Protein AF-F7FHQ3-F1 (afdb_monomer)

Radius of gyration: 20.14 Å; Cα contacts (8 Å, |Δi|>4): 46; chains: 1; bounding box: 59×24×50 Å

Structure (mmCIF, N/CA/C/O backbone):
data_AF-F7FHQ3-F1
#
_entry.id   AF-F7FHQ3-F1
#
loop_
_atom_site.group_PDB
_atom_site.id
_atom_site.type_symbol
_atom_site.label_atom_id
_atom_site.label_alt_id
_atom_site.label_comp_id
_atom_site.label_asym_id
_atom_site.label_entity_id
_atom_site.label_seq_id
_atom_site.pdbx_PDB_ins_code
_atom_site.Cartn_x
_atom_site.Cartn_y
_atom_site.Cartn_z
_atom_site.occupancy
_atom_site.B_iso_or_equiv
_atom_site.auth_seq_id
_atom_site.auth_comp_id
_atom_site.auth_asym_id
_atom_site.auth_atom_id
_atom_site.pdbx_PDB_model_num
ATOM 1 N N . MET A 1 1 ? 4.821 6.632 -24.997 1.00 40.12 1 MET A N 1
ATOM 2 C CA . MET A 1 1 ? 6.107 6.208 -24.410 1.00 40.12 1 MET A CA 1
ATOM 3 C C . MET A 1 1 ? 5.995 4.707 -24.250 1.00 40.12 1 MET A C 1
ATOM 5 O O . MET A 1 1 ? 5.270 4.263 -23.374 1.00 40.12 1 MET A O 1
ATOM 9 N N . GLU A 1 2 ? 6.528 3.954 -25.208 1.00 43.12 2 GLU A N 1
ATOM 10 C CA . GLU A 1 2 ? 6.373 2.496 -25.257 1.00 43.12 2 GLU A CA 1
ATOM 11 C C . GLU A 1 2 ? 7.410 1.845 -24.333 1.00 43.12 2 GLU A C 1
ATOM 13 O O . GLU A 1 2 ? 8.604 2.129 -24.446 1.00 43.12 2 GLU A O 1
ATOM 18 N N . LEU A 1 3 ? 6.952 1.018 -23.388 1.00 50.03 3 LEU A N 1
ATOM 19 C CA . LEU A 1 3 ? 7.828 0.122 -22.637 1.00 50.03 3 LEU A CA 1
ATOM 20 C C . LEU A 1 3 ? 8.396 -0.923 -23.600 1.00 50.03 3 LEU A C 1
ATOM 22 O O . LEU A 1 3 ? 7.644 -1.564 -24.333 1.00 50.03 3 LEU A O 1
ATOM 26 N N . ASN A 1 4 ? 9.708 -1.143 -23.552 1.00 53.12 4 ASN A N 1
ATOM 27 C CA . ASN A 1 4 ? 10.324 -2.261 -24.256 1.00 53.12 4 ASN A CA 1
ATOM 28 C C . ASN A 1 4 ? 9.908 -3.594 -23.590 1.00 53.12 4 ASN A C 1
ATOM 30 O O . ASN A 1 4 ? 10.157 -3.757 -22.393 1.00 53.12 4 ASN A O 1
ATOM 34 N N . PRO A 1 5 ? 9.374 -4.581 -24.340 1.00 50.78 5 PRO A N 1
ATOM 35 C CA . PRO A 1 5 ? 8.949 -5.895 -23.823 1.00 50.78 5 PRO A CA 1
ATOM 36 C C . PRO A 1 5 ? 10.038 -6.704 -23.094 1.00 50.78 5 PRO A C 1
ATOM 38 O O . PRO A 1 5 ? 9.754 -7.704 -22.440 1.00 50.78 5 PRO A O 1
ATOM 41 N N . THR A 1 6 ? 11.303 -6.304 -23.221 1.00 53.00 6 THR A N 1
ATOM 42 C CA . THR A 1 6 ? 12.462 -6.982 -22.633 1.00 53.00 6 THR A CA 1
ATOM 43 C C . THR A 1 6 ? 12.701 -6.644 -21.161 1.00 53.00 6 THR A C 1
ATOM 45 O O . THR A 1 6 ? 13.440 -7.373 -20.503 1.00 53.00 6 THR A O 1
ATOM 48 N N . GLU A 1 7 ? 12.110 -5.570 -20.623 1.00 55.25 7 GLU A N 1
ATOM 49 C CA . GLU A 1 7 ? 12.326 -5.178 -19.216 1.00 55.25 7 GLU A CA 1
ATOM 50 C C . GLU A 1 7 ? 11.631 -6.149 -18.234 1.00 55.25 7 GLU A C 1
ATOM 52 O O . GLU A 1 7 ? 12.154 -6.431 -17.155 1.00 55.25 7 GLU A O 1
ATOM 57 N N . ASP A 1 8 ? 10.536 -6.787 -18.657 1.00 53.41 8 ASP A N 1
ATOM 58 C CA . ASP A 1 8 ? 9.766 -7.757 -17.855 1.00 53.41 8 ASP A CA 1
ATOM 59 C C . ASP A 1 8 ? 10.453 -9.116 -17.708 1.00 53.41 8 ASP A C 1
ATOM 61 O O . ASP A 1 8 ? 10.310 -9.816 -16.694 1.00 53.41 8 ASP A O 1
ATOM 65 N N . LEU A 1 9 ? 11.240 -9.476 -18.722 1.00 57.34 9 LEU A N 1
ATOM 66 C CA . LEU A 1 9 ? 11.995 -10.723 -18.786 1.00 57.34 9 LEU A CA 1
ATOM 67 C C . LEU A 1 9 ? 13.219 -10.723 -17.855 1.00 57.34 9 LEU A C 1
ATOM 69 O O . LEU A 1 9 ? 13.756 -11.795 -17.586 1.00 57.34 9 LEU A O 1
ATOM 73 N N . HIS A 1 10 ? 13.633 -9.567 -17.320 1.00 69.88 10 HIS A N 1
ATOM 74 C CA . HIS A 1 10 ? 14.904 -9.414 -16.596 1.00 69.88 10 HIS A CA 1
ATOM 75 C C . HIS A 1 10 ? 14.802 -9.038 -15.110 1.00 69.88 10 HIS A C 1
ATOM 77 O O . HIS A 1 10 ? 15.827 -9.014 -14.428 1.00 69.88 10 HIS A O 1
ATOM 83 N N . LEU A 1 11 ? 13.604 -8.777 -14.579 1.00 83.12 11 LEU A N 1
ATOM 84 C CA . LEU A 1 11 ? 13.441 -8.482 -13.152 1.00 83.12 11 LEU A CA 1
ATOM 85 C C . LEU A 1 11 ? 13.805 -9.712 -12.295 1.00 83.12 11 LEU A C 1
ATOM 87 O O . LEU A 1 11 ? 13.252 -10.806 -12.459 1.00 83.12 11 LEU A O 1
ATOM 91 N N . ARG A 1 12 ? 14.728 -9.521 -11.353 1.00 87.00 12 ARG A N 1
ATOM 92 C CA . ARG A 1 12 ? 15.168 -10.508 -10.361 1.00 87.00 12 ARG A CA 1
ATOM 93 C C . ARG A 1 12 ? 14.038 -10.809 -9.378 1.00 87.00 12 ARG A C 1
ATOM 95 O O . ARG A 1 12 ? 13.152 -9.989 -9.152 1.00 87.00 12 ARG A O 1
ATOM 102 N N . HIS A 1 13 ? 14.123 -11.960 -8.712 1.00 88.56 13 HIS A N 1
ATOM 103 C CA . HIS A 1 13 ? 13.151 -12.378 -7.691 1.00 88.56 13 HIS A CA 1
ATOM 104 C C . HIS A 1 13 ? 12.963 -11.315 -6.594 1.00 88.56 13 HIS A C 1
ATOM 106 O O . HIS A 1 13 ? 11.847 -10.960 -6.245 1.00 88.56 13 HIS A O 1
ATOM 112 N N . VAL A 1 14 ? 14.056 -10.703 -6.125 1.00 90.94 14 VAL A N 1
ATOM 113 C CA . VAL A 1 14 ? 13.995 -9.620 -5.125 1.00 90.94 14 VAL A CA 1
ATOM 114 C C . VAL A 1 14 ? 13.221 -8.403 -5.646 1.00 90.94 14 VAL A C 1
ATOM 116 O O . VAL A 1 14 ? 12.510 -7.744 -4.895 1.00 90.94 14 VAL A O 1
ATOM 119 N N . GLU A 1 15 ? 13.313 -8.102 -6.936 1.00 89.44 15 GLU A N 1
ATOM 120 C CA . GLU A 1 15 ? 12.636 -6.949 -7.530 1.00 89.44 15 GLU A CA 1
ATOM 121 C C . GLU A 1 15 ? 11.138 -7.217 -7.660 1.00 89.44 15 GLU A C 1
ATOM 123 O O . GLU A 1 15 ? 10.326 -6.397 -7.232 1.00 89.44 15 GLU A O 1
ATOM 128 N N . LYS A 1 16 ? 10.786 -8.406 -8.162 1.00 88.50 16 LYS A N 1
ATOM 129 C CA . LYS A 1 16 ? 9.400 -8.851 -8.345 1.00 88.50 16 LYS A CA 1
ATOM 130 C C . LYS A 1 16 ? 8.658 -9.041 -7.025 1.00 88.50 16 LYS A C 1
ATOM 132 O O . LYS A 1 16 ? 7.509 -8.623 -6.925 1.00 88.50 16 LYS A O 1
ATOM 137 N N . ASP A 1 17 ? 9.310 -9.637 -6.030 1.00 89.56 17 ASP A N 1
ATOM 138 C CA . ASP A 1 17 ? 8.647 -10.134 -4.818 1.00 89.56 17 ASP A CA 1
ATOM 139 C C . ASP A 1 17 ? 8.917 -9.282 -3.570 1.00 89.56 17 ASP A C 1
ATOM 141 O O . ASP A 1 17 ? 8.233 -9.436 -2.556 1.00 89.56 17 ASP A O 1
ATOM 145 N N . VAL A 1 18 ? 9.874 -8.346 -3.628 1.00 93.44 18 VAL A N 1
ATOM 146 C CA . VAL A 1 18 ? 10.208 -7.471 -2.491 1.00 93.44 18 VAL A CA 1
ATOM 147 C C . VAL A 1 18 ? 10.138 -5.991 -2.855 1.00 93.44 18 VAL A C 1
ATOM 149 O O . VAL A 1 18 ? 9.402 -5.257 -2.197 1.00 93.44 18 VAL A O 1
ATOM 152 N N . LEU A 1 19 ? 10.869 -5.531 -3.876 1.00 93.94 19 LEU A N 1
ATOM 153 C CA . LEU A 1 19 ? 11.002 -4.092 -4.154 1.00 93.94 19 LEU A CA 1
ATOM 154 C C . LEU A 1 19 ? 9.737 -3.489 -4.775 1.00 93.94 19 LEU A C 1
ATOM 156 O O . LEU A 1 19 ? 9.216 -2.513 -4.239 1.00 93.94 19 LEU A O 1
ATOM 160 N N . ILE A 1 20 ? 9.182 -4.100 -5.827 1.00 94.00 20 ILE A N 1
ATOM 161 C CA . ILE A 1 20 ? 7.917 -3.639 -6.421 1.00 94.00 20 ILE A CA 1
ATOM 162 C C . ILE A 1 20 ? 6.765 -3.750 -5.402 1.00 94.00 20 ILE A C 1
ATOM 164 O O . ILE A 1 20 ? 6.064 -2.757 -5.197 1.00 94.00 20 ILE A O 1
ATOM 168 N N . PRO A 1 21 ? 6.594 -4.866 -4.657 1.00 95.00 21 PRO A N 1
ATOM 169 C CA . PRO A 1 21 ? 5.585 -4.947 -3.599 1.00 95.00 21 PRO A CA 1
ATOM 170 C C . PRO A 1 21 ? 5.778 -3.936 -2.465 1.00 95.00 21 PRO A C 1
ATOM 172 O O . PRO A 1 21 ? 4.801 -3.547 -1.821 1.00 95.00 21 PRO A O 1
ATOM 175 N N . LYS A 1 22 ? 7.013 -3.491 -2.197 1.00 95.25 22 LYS A N 1
ATOM 176 C CA . LYS A 1 22 ? 7.277 -2.412 -1.237 1.00 95.25 22 LYS A CA 1
ATOM 177 C C . LYS A 1 22 ? 6.728 -1.077 -1.748 1.00 95.25 22 LYS A C 1
ATOM 179 O O . LYS A 1 22 ? 5.995 -0.433 -1.001 1.00 95.25 22 LYS A O 1
ATOM 184 N N . ILE A 1 23 ? 6.996 -0.720 -3.006 1.00 95.50 23 ILE A N 1
ATOM 185 C CA . ILE A 1 23 ? 6.442 0.491 -3.642 1.00 95.50 23 ILE A CA 1
ATOM 186 C C . ILE A 1 23 ? 4.910 0.427 -3.654 1.00 95.50 23 ILE A C 1
ATOM 188 O O . ILE A 1 23 ? 4.243 1.358 -3.203 1.00 95.50 23 ILE A O 1
ATOM 192 N N . MET A 1 24 ? 4.337 -0.714 -4.058 1.00 95.94 24 MET A N 1
ATOM 193 C CA . MET A 1 24 ? 2.886 -0.932 -4.020 1.00 95.94 24 MET A CA 1
ATOM 194 C C . MET A 1 24 ? 2.307 -0.712 -2.623 1.00 95.94 24 MET A C 1
ATOM 196 O O . MET A 1 24 ? 1.248 -0.107 -2.485 1.00 95.94 24 MET A O 1
ATOM 200 N N . ARG A 1 25 ? 2.982 -1.197 -1.573 1.00 95.06 25 ARG A N 1
ATOM 201 C CA . ARG A 1 25 ? 2.527 -1.033 -0.188 1.00 95.06 25 ARG A CA 1
ATOM 202 C C . ARG A 1 25 ? 2.489 0.429 0.233 1.00 95.06 25 ARG A C 1
ATOM 204 O O . ARG A 1 25 ? 1.545 0.825 0.914 1.00 95.06 25 ARG A O 1
ATOM 211 N N . GLU A 1 26 ? 3.516 1.193 -0.113 1.00 95.62 26 GLU A N 1
ATOM 212 C CA . GLU A 1 26 ? 3.622 2.612 0.230 1.00 95.62 26 GLU A CA 1
ATOM 213 C C . GLU A 1 26 ? 2.537 3.412 -0.505 1.00 95.62 26 GLU A C 1
ATOM 215 O O . GLU A 1 26 ? 1.693 4.025 0.150 1.00 95.62 26 GLU A O 1
ATOM 220 N N . LYS A 1 27 ? 2.419 3.251 -1.827 1.00 96.25 27 LYS A N 1
ATOM 221 C CA . LYS A 1 27 ? 1.354 3.885 -2.622 1.00 96.25 27 LYS A CA 1
ATOM 222 C C . LYS A 1 27 ? -0.056 3.476 -2.207 1.00 96.25 27 LYS A C 1
ATOM 224 O O . LYS A 1 27 ? -0.954 4.312 -2.145 1.00 96.25 27 LYS A O 1
ATOM 229 N N . ALA A 1 28 ? -0.288 2.197 -1.915 1.00 96.44 28 ALA A N 1
ATOM 230 C CA . ALA A 1 28 ? -1.604 1.738 -1.475 1.00 96.44 28 ALA A CA 1
ATOM 231 C C . ALA A 1 28 ? -1.979 2.341 -0.114 1.00 96.44 28 ALA A C 1
ATOM 233 O O . ALA A 1 28 ? -3.146 2.643 0.115 1.00 96.44 28 ALA A O 1
ATOM 234 N N . ARG A 1 29 ? -1.009 2.565 0.784 1.00 95.50 29 ARG A N 1
ATOM 235 C CA . ARG A 1 29 ? -1.256 3.269 2.053 1.00 95.50 29 ARG A CA 1
ATOM 236 C C . ARG A 1 29 ? -1.608 4.736 1.846 1.00 95.50 29 ARG A C 1
ATOM 238 O O . ARG A 1 29 ? -2.467 5.230 2.567 1.00 95.50 29 ARG A O 1
ATOM 245 N N . GLU A 1 30 ? -0.982 5.405 0.883 1.00 96.44 30 GLU A N 1
ATOM 246 C CA . GLU A 1 30 ? -1.340 6.780 0.515 1.00 96.44 30 GLU A CA 1
ATOM 247 C C . GLU A 1 30 ?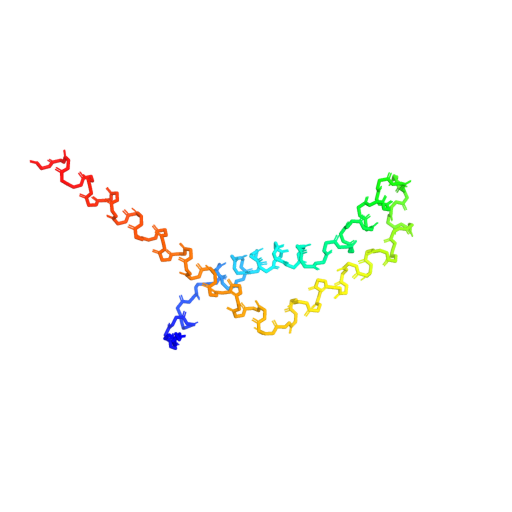 -2.751 6.856 -0.078 1.00 96.44 30 GLU A C 1
ATOM 249 O O . GLU A 1 30 ? -3.537 7.709 0.317 1.00 96.44 30 GLU A O 1
ATOM 254 N N . ARG A 1 31 ? -3.110 5.927 -0.974 1.00 96.44 31 ARG A N 1
ATOM 255 C CA . ARG A 1 31 ? -4.451 5.872 -1.589 1.00 96.44 31 ARG A CA 1
ATOM 256 C C . ARG A 1 31 ? -5.554 5.477 -0.609 1.00 96.44 31 ARG A C 1
ATOM 258 O O . ARG A 1 31 ? -6.679 5.938 -0.749 1.00 96.44 31 ARG A O 1
ATOM 265 N N . CYS A 1 32 ? -5.232 4.654 0.385 1.00 97.56 32 CYS A N 1
ATOM 266 C CA . CYS A 1 32 ? -6.133 4.267 1.470 1.00 97.56 32 CYS A CA 1
ATOM 267 C C . CYS A 1 32 ? -5.971 5.166 2.711 1.00 97.56 32 CYS A C 1
ATOM 269 O O . CYS A 1 32 ? -6.143 4.689 3.837 1.00 97.56 32 CYS A O 1
ATOM 271 N N . SER A 1 33 ? -5.586 6.440 2.540 1.00 97.56 33 SER A N 1
ATOM 272 C CA . SER A 1 33 ? -5.276 7.353 3.651 1.00 97.56 33 SER A CA 1
ATOM 273 C C . SER A 1 33 ? -6.411 7.461 4.662 1.00 97.56 33 SER A C 1
ATOM 275 O O . SER A 1 33 ? -6.154 7.494 5.863 1.00 97.56 33 SER A O 1
ATOM 277 N N . ASP A 1 34 ? -7.655 7.457 4.191 1.00 97.69 34 ASP A N 1
ATOM 278 C CA . ASP A 1 34 ? -8.838 7.606 5.038 1.00 97.69 34 ASP A CA 1
ATOM 279 C C . ASP A 1 34 ? -9.000 6.384 5.948 1.00 97.69 34 ASP A C 1
ATOM 281 O O . ASP A 1 34 ? -9.096 6.511 7.168 1.00 97.69 34 ASP A O 1
ATOM 285 N N . GLN A 1 35 ? -8.901 5.176 5.383 1.00 97.88 35 GLN A N 1
ATOM 286 C CA . GLN A 1 35 ? -8.961 3.931 6.152 1.00 97.88 35 GLN A CA 1
ATOM 287 C C . GLN A 1 35 ? -7.758 3.795 7.093 1.00 97.88 35 GLN A C 1
ATOM 289 O O . GLN A 1 35 ? -7.890 3.257 8.195 1.00 97.88 35 GLN A O 1
ATOM 294 N N . VA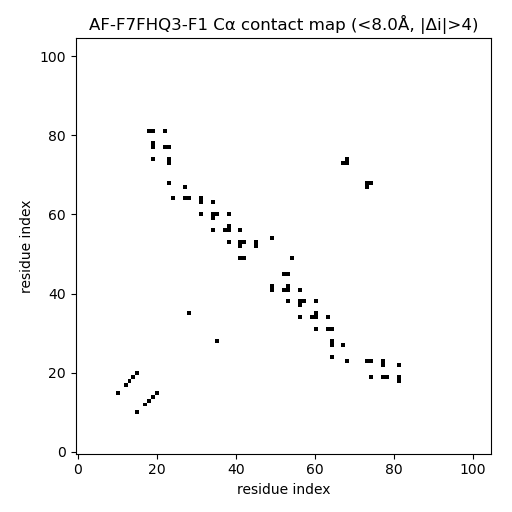L A 1 36 ? -6.582 4.291 6.690 1.00 97.38 36 VAL A N 1
ATOM 295 C CA . VAL A 1 36 ? -5.395 4.353 7.556 1.00 97.38 36 VAL A CA 1
ATOM 296 C C . VAL A 1 36 ? -5.642 5.290 8.737 1.00 97.38 36 VAL A C 1
ATOM 298 O O . VAL A 1 36 ? -5.300 4.933 9.867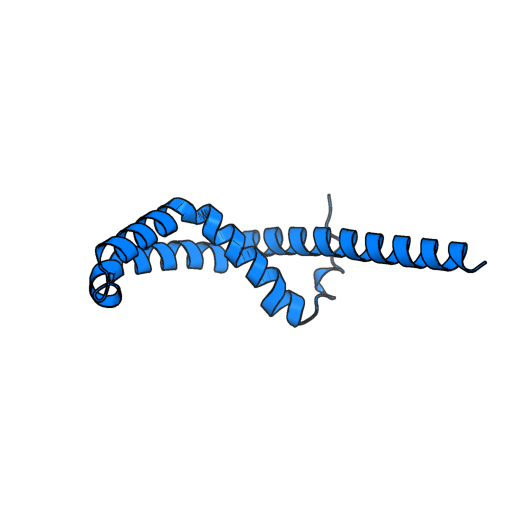 1.00 97.38 36 VAL A O 1
ATOM 301 N N . GLN A 1 37 ? -6.238 6.461 8.510 1.00 97.75 37 GLN A N 1
ATOM 302 C CA . GLN A 1 37 ? -6.557 7.421 9.565 1.00 97.75 37 GLN A CA 1
ATOM 303 C C . GLN A 1 37 ? -7.613 6.876 10.526 1.00 97.75 37 GLN A C 1
ATOM 305 O O . GLN A 1 37 ? -7.390 6.919 11.737 1.00 97.75 37 GLN A O 1
ATOM 310 N N . ASP A 1 38 ? -8.698 6.296 10.015 1.00 97.31 38 ASP A N 1
ATOM 311 C CA . ASP A 1 38 ? -9.761 5.696 10.825 1.00 97.31 38 ASP A CA 1
ATOM 312 C C . ASP A 1 38 ? -9.238 4.545 11.685 1.00 97.31 38 ASP A C 1
ATOM 314 O O . ASP A 1 38 ? -9.480 4.491 12.896 1.00 97.31 38 ASP A O 1
ATOM 318 N N . PHE A 1 39 ? -8.446 3.652 11.086 1.00 96.56 39 PHE A N 1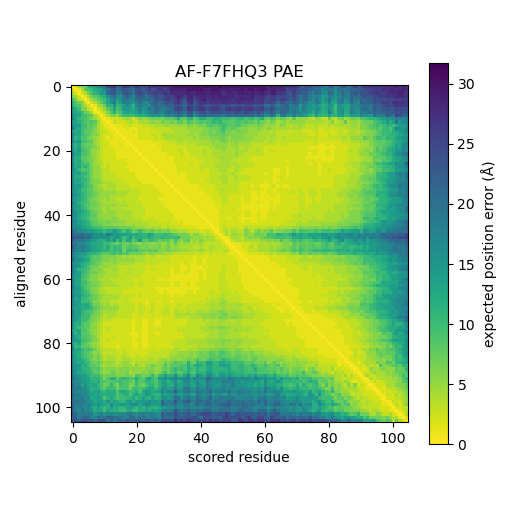
ATOM 319 C CA . PHE A 1 39 ? -7.804 2.571 11.820 1.00 96.56 39 PHE A CA 1
ATOM 320 C C . PHE A 1 39 ? -6.845 3.116 12.879 1.00 96.56 39 PHE A C 1
ATOM 322 O O . PHE A 1 39 ? -6.928 2.717 14.040 1.00 96.56 39 PHE A O 1
ATOM 329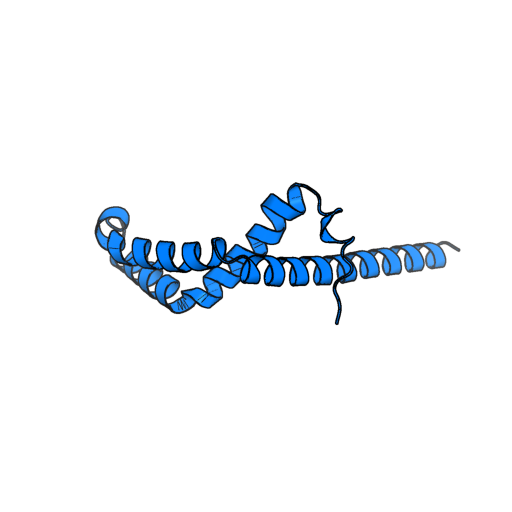 N N . THR A 1 40 ? -5.986 4.075 12.524 1.00 95.62 40 THR A N 1
ATOM 330 C CA . THR A 1 40 ? -5.031 4.695 13.457 1.00 95.62 40 THR A CA 1
ATOM 331 C C . THR A 1 40 ? -5.742 5.379 14.621 1.00 95.62 40 THR A C 1
ATOM 333 O O . THR A 1 40 ? -5.304 5.255 15.766 1.00 95.62 40 THR A O 1
ATOM 336 N N . LYS A 1 41 ? -6.847 6.078 14.352 1.00 96.75 41 LYS A N 1
ATOM 337 C CA . LYS A 1 41 ? -7.682 6.706 15.375 1.00 96.75 41 LYS A CA 1
ATOM 338 C C . LYS A 1 41 ? -8.254 5.653 16.321 1.00 96.75 41 LYS A C 1
ATOM 340 O O . LYS A 1 41 ? -8.043 5.748 17.525 1.00 96.75 41 LYS A O 1
ATOM 345 N N . CYS A 1 42 ? -8.849 4.588 15.783 1.00 96.56 42 CYS A N 1
ATOM 346 C CA . CYS A 1 42 ? -9.356 3.495 16.608 1.00 96.56 42 CYS A CA 1
ATOM 347 C C . CYS A 1 42 ? -8.258 2.846 17.468 1.00 96.56 42 CYS A C 1
ATOM 349 O O . CYS A 1 42 ? -8.492 2.548 18.641 1.00 96.56 42 CYS A O 1
ATOM 351 N N . CYS A 1 43 ? -7.054 2.652 16.916 1.00 94.12 43 CYS A N 1
ATOM 352 C CA . CYS A 1 43 ? -5.915 2.092 17.649 1.00 94.12 43 CYS A CA 1
ATOM 353 C C . CYS A 1 43 ? -5.537 2.960 18.854 1.00 94.12 43 CYS A C 1
ATOM 355 O O . CYS A 1 43 ? -5.334 2.436 19.949 1.00 94.12 43 CYS A O 1
ATOM 357 N N . LYS A 1 44 ? -5.477 4.283 18.655 1.00 94.12 44 LYS A N 1
ATOM 358 C CA . LYS A 1 44 ? -5.175 5.252 19.717 1.00 94.12 44 LYS A CA 1
ATOM 359 C C . LYS A 1 44 ? -6.245 5.245 20.811 1.00 94.12 44 LYS A C 1
ATOM 361 O O . LYS A 1 44 ? -5.894 5.240 21.986 1.00 94.12 44 LYS A O 1
ATOM 366 N N . ASP A 1 45 ? -7.519 5.160 20.434 1.00 94.38 45 ASP A N 1
ATOM 367 C CA . ASP A 1 45 ? -8.646 5.216 21.376 1.00 94.38 45 ASP A CA 1
ATOM 368 C C . ASP A 1 45 ? -8.865 3.890 22.134 1.00 94.38 45 ASP A C 1
ATOM 370 O O . ASP A 1 45 ? -9.360 3.869 23.262 1.00 94.38 45 ASP A O 1
ATOM 374 N N . SER A 1 46 ? -8.511 2.755 21.524 1.00 91.06 46 SER A N 1
ATOM 375 C CA . SER A 1 46 ? -8.823 1.422 22.062 1.00 91.06 46 SER A CA 1
ATOM 376 C C . SER A 1 46 ? -7.775 0.864 23.024 1.00 91.06 46 SER A C 1
ATOM 378 O O . SER A 1 46 ? -8.092 -0.056 23.789 1.00 91.06 46 SER A O 1
ATOM 380 N N . GLY A 1 47 ? -6.541 1.377 22.984 1.00 88.50 47 GLY A N 1
ATOM 381 C CA . GLY A 1 47 ? -5.431 0.901 23.812 1.00 88.50 47 GLY A CA 1
ATOM 382 C C . GLY A 1 47 ? -5.245 -0.618 23.714 1.00 88.50 47 GLY A C 1
ATOM 383 O O . GLY A 1 47 ? -5.167 -1.183 22.624 1.00 88.50 47 GLY A O 1
ATOM 384 N N . PHE A 1 48 ? -5.235 -1.308 24.859 1.00 87.88 48 PHE A N 1
ATOM 385 C CA . PHE A 1 48 ? -5.036 -2.763 24.925 1.00 87.88 48 PHE A CA 1
ATOM 386 C C . PHE A 1 48 ? -6.142 -3.584 24.228 1.00 87.88 48 PHE A C 1
ATOM 388 O O . PHE A 1 48 ? -5.904 -4.709 23.797 1.00 87.88 48 PHE A O 1
ATOM 395 N N . LEU A 1 49 ? -7.352 -3.032 24.068 1.00 89.75 49 LEU A N 1
ATOM 396 C CA . LEU A 1 49 ? -8.495 -3.739 23.469 1.00 89.75 49 LEU A CA 1
ATOM 397 C C . LEU A 1 49 ? -8.612 -3.545 21.946 1.00 89.75 49 LEU A C 1
ATOM 399 O O . LEU A 1 49 ? -9.630 -3.914 21.355 1.00 89.75 49 LEU A O 1
ATOM 403 N N . MET A 1 50 ? -7.582 -2.995 21.296 1.00 89.88 50 MET A N 1
ATOM 404 C CA . MET A 1 50 ? -7.554 -2.684 19.861 1.00 89.88 50 MET A CA 1
ATOM 405 C C . MET A 1 50 ? -8.007 -3.846 18.963 1.00 89.88 50 MET A C 1
ATOM 407 O O . MET A 1 50 ? -8.862 -3.655 18.106 1.00 89.88 50 MET A O 1
ATOM 411 N N . VAL A 1 51 ? -7.489 -5.063 19.160 1.00 87.62 51 VAL A N 1
ATOM 412 C CA . VAL A 1 51 ? -7.790 -6.214 18.276 1.00 87.62 51 VAL A CA 1
ATOM 413 C C . VAL A 1 51 ? -9.265 -6.643 18.349 1.00 87.62 51 VAL A C 1
ATOM 415 O O . VAL A 1 51 ? -9.805 -7.229 17.407 1.00 87.62 51 VAL A O 1
ATOM 418 N N . ALA A 1 52 ? -9.944 -6.350 19.458 1.00 91.19 52 ALA A N 1
ATOM 419 C CA . ALA A 1 52 ? -11.373 -6.600 19.604 1.00 91.19 52 ALA A CA 1
ATOM 420 C C . ALA A 1 52 ? -12.213 -5.435 19.061 1.00 91.19 52 ALA A C 1
ATOM 422 O O . ALA A 1 52 ? -13.186 -5.674 18.348 1.00 91.19 52 ALA A O 1
ATOM 423 N N . LYS A 1 53 ? -11.827 -4.190 19.372 1.00 92.75 53 LYS A N 1
ATOM 424 C CA . LYS A 1 53 ? -12.6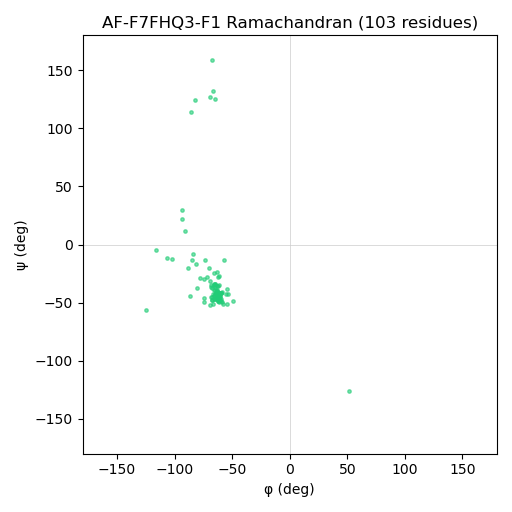10 -2.986 19.054 1.00 92.75 53 LYS A CA 1
ATOM 425 C C . LYS A 1 53 ? -12.445 -2.502 17.612 1.00 92.75 53 LYS A C 1
ATOM 427 O O . LYS A 1 53 ? -13.433 -2.126 16.999 1.00 92.75 53 LYS A O 1
ATOM 432 N N . CYS A 1 54 ? -11.244 -2.591 17.043 1.00 96.75 54 CYS A N 1
ATOM 433 C CA . CYS A 1 54 ? -10.912 -2.032 15.725 1.00 96.75 54 CYS A CA 1
ATOM 434 C C . CYS A 1 54 ? -11.061 -3.027 14.568 1.00 96.75 54 CYS A C 1
ATOM 436 O O . CYS A 1 54 ? -10.421 -2.886 13.524 1.00 96.75 54 CYS A O 1
ATOM 438 N N . ARG A 1 55 ? -11.860 -4.088 14.742 1.00 96.25 55 ARG A N 1
ATOM 439 C CA . ARG A 1 55 ? -12.035 -5.131 13.714 1.00 96.25 55 ARG A CA 1
ATOM 440 C C . ARG A 1 55 ? -12.644 -4.578 12.432 1.00 96.25 55 ARG A C 1
ATOM 442 O O . ARG A 1 55 ? -12.276 -5.026 11.347 1.00 96.25 55 ARG A O 1
ATOM 449 N N . ARG A 1 56 ? -13.559 -3.618 12.564 1.00 96.62 56 ARG A N 1
ATOM 450 C CA . ARG A 1 56 ? -14.258 -2.994 11.441 1.00 96.62 56 ARG A CA 1
ATOM 451 C C . ARG A 1 56 ? -13.300 -2.139 10.616 1.00 96.62 56 ARG A C 1
ATOM 453 O O . ARG A 1 56 ? -13.174 -2.358 9.419 1.00 96.62 56 ARG A O 1
ATOM 460 N N . GLU A 1 57 ? -12.569 -1.243 11.270 1.00 97.31 57 GLU A N 1
ATOM 461 C CA . GLU A 1 57 ? -11.586 -0.350 10.654 1.00 97.31 57 GLU A CA 1
ATOM 462 C C . GLU A 1 57 ? -10.440 -1.157 10.027 1.00 97.31 57 GLU A C 1
ATOM 464 O O . GLU A 1 57 ? -10.029 -0.883 8.904 1.00 97.31 57 GLU A O 1
ATOM 469 N N . ASN A 1 58 ? -9.982 -2.220 10.700 1.00 96.75 58 ASN A N 1
ATOM 470 C CA . ASN A 1 58 ? -8.982 -3.135 10.150 1.00 96.75 58 ASN A CA 1
ATOM 471 C C . ASN A 1 58 ? -9.482 -3.864 8.894 1.00 96.75 58 ASN A C 1
ATOM 473 O O . ASN A 1 58 ? -8.720 -4.050 7.949 1.00 96.75 58 ASN A O 1
ATOM 477 N N . SER A 1 59 ? -10.748 -4.292 8.879 1.00 97.38 59 SER A N 1
ATOM 478 C CA . SER A 1 59 ? -11.334 -4.968 7.715 1.00 97.38 59 SER A CA 1
ATOM 479 C C . SER A 1 59 ? -11.463 -4.004 6.538 1.00 97.38 59 SER A C 1
ATOM 481 O O . SER A 1 59 ? -11.005 -4.337 5.451 1.00 97.38 59 SER A O 1
ATOM 483 N N . ALA A 1 60 ? -11.950 -2.782 6.775 1.00 97.56 60 ALA A N 1
ATOM 484 C CA . ALA A 1 60 ? -12.034 -1.740 5.751 1.00 97.56 60 ALA A CA 1
ATOM 485 C C . ALA A 1 60 ? -10.653 -1.376 5.176 1.00 97.56 60 ALA A C 1
ATOM 487 O O . ALA A 1 60 ? -10.477 -1.309 3.958 1.00 97.56 60 ALA A O 1
ATOM 488 N N . LEU A 1 61 ? -9.641 -1.211 6.037 1.00 97.38 61 LEU A N 1
ATOM 489 C CA . LEU A 1 61 ? -8.267 -0.967 5.599 1.00 97.38 61 LEU A CA 1
ATOM 490 C C . LEU A 1 61 ? -7.715 -2.149 4.794 1.00 97.38 61 LEU A C 1
ATOM 492 O O . LEU A 1 61 ? -7.118 -1.959 3.734 1.00 97.38 61 LEU A O 1
ATOM 496 N N . LYS A 1 62 ? -7.933 -3.381 5.264 1.00 96.94 62 LYS A N 1
ATOM 497 C CA . LYS A 1 62 ? -7.494 -4.593 4.565 1.00 96.94 62 LYS A CA 1
ATOM 498 C C . LYS A 1 62 ? -8.157 -4.725 3.197 1.00 96.94 62 LYS A C 1
ATOM 500 O O . LYS A 1 62 ? -7.474 -5.092 2.242 1.00 96.94 62 LYS A O 1
ATOM 505 N N . GLU A 1 63 ? -9.450 -4.443 3.093 1.00 97.62 63 GLU A N 1
ATOM 506 C CA . GLU A 1 63 ? -10.200 -4.475 1.837 1.00 97.62 63 GLU A CA 1
ATOM 507 C C . GLU A 1 63 ? -9.652 -3.454 0.839 1.00 97.62 63 GLU A C 1
ATOM 509 O O . GLU A 1 63 ? -9.323 -3.841 -0.283 1.00 97.62 63 GLU A O 1
ATOM 514 N N . CYS A 1 64 ? -9.441 -2.205 1.269 1.00 97.50 64 CYS A N 1
ATOM 515 C CA . CYS A 1 64 ? -8.857 -1.158 0.428 1.00 97.50 64 CYS A CA 1
ATOM 516 C C . CYS A 1 64 ? -7.470 -1.558 -0.103 1.00 97.50 64 CYS A C 1
ATOM 518 O O . CYS A 1 64 ? -7.231 -1.569 -1.311 1.00 97.50 64 CYS A O 1
ATOM 520 N N . LEU A 1 65 ? -6.570 -1.995 0.786 1.00 95.88 65 LEU A N 1
ATOM 521 C CA . LEU A 1 65 ? -5.228 -2.431 0.389 1.00 95.88 65 LEU A CA 1
ATOM 522 C C . LEU A 1 65 ? -5.279 -3.635 -0.563 1.00 95.88 65 LEU A C 1
ATOM 524 O O . LEU A 1 65 ? -4.568 -3.672 -1.566 1.00 95.88 65 LEU A O 1
ATOM 528 N N . THR A 1 66 ? -6.128 -4.622 -0.269 1.00 95.12 66 THR A N 1
ATOM 529 C CA . THR A 1 66 ? -6.252 -5.842 -1.082 1.00 95.12 66 THR A CA 1
ATOM 530 C C . THR A 1 66 ? -6.800 -5.543 -2.476 1.00 95.12 66 THR A C 1
ATOM 532 O O . THR A 1 66 ? -6.375 -6.189 -3.433 1.00 95.12 66 THR A O 1
ATOM 535 N N . ALA A 1 67 ? -7.706 -4.571 -2.612 1.00 95.94 67 ALA A N 1
ATOM 536 C CA . ALA A 1 67 ? -8.207 -4.134 -3.913 1.00 95.94 67 ALA A CA 1
ATOM 537 C C . ALA A 1 67 ? -7.069 -3.607 -4.801 1.00 95.94 67 ALA A C 1
ATOM 539 O O . ALA A 1 67 ? -6.991 -3.973 -5.972 1.00 95.94 67 ALA A O 1
ATOM 540 N N . HIS A 1 68 ? -6.137 -2.838 -4.230 1.00 94.44 68 HIS A N 1
ATOM 541 C CA . HIS A 1 68 ? -4.954 -2.372 -4.951 1.00 94.44 68 HIS A CA 1
ATOM 542 C C . HIS A 1 68 ? -3.981 -3.507 -5.285 1.00 94.44 68 HIS A C 1
ATOM 544 O O . HIS A 1 68 ? -3.558 -3.611 -6.430 1.00 94.44 68 HIS A O 1
ATOM 550 N N . TYR A 1 69 ? -3.673 -4.410 -4.346 1.00 89.94 69 TYR A N 1
ATOM 551 C CA . TYR A 1 69 ? -2.757 -5.531 -4.622 1.00 89.94 69 TYR A CA 1
ATOM 552 C C . TYR A 1 69 ? -3.255 -6.496 -5.702 1.00 89.94 69 TYR A C 1
ATOM 554 O O . TYR A 1 69 ? -2.446 -7.141 -6.361 1.00 89.94 69 TYR A O 1
ATOM 562 N N . LYS A 1 70 ? -4.573 -6.618 -5.873 1.00 92.69 70 LYS A N 1
ATOM 563 C CA . LYS A 1 70 ? -5.176 -7.458 -6.916 1.00 92.69 70 LYS A CA 1
ATOM 564 C C . LYS A 1 70 ? -5.285 -6.756 -8.269 1.00 92.69 70 LYS A C 1
ATOM 566 O O . LYS A 1 70 ? -5.660 -7.406 -9.240 1.00 92.69 70 LYS A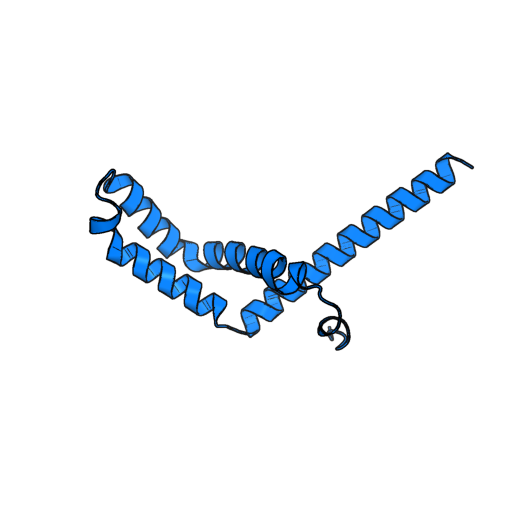 O 1
ATOM 571 N N . ASN A 1 71 ? -5.006 -5.455 -8.334 1.00 92.75 71 ASN A N 1
ATOM 572 C CA . ASN A 1 71 ? -5.122 -4.686 -9.561 1.00 92.75 71 ASN A CA 1
ATOM 573 C C . ASN A 1 71 ? -3.822 -4.803 -10.389 1.00 92.75 71 ASN A C 1
ATOM 575 O O . ASN A 1 71 ? -2.784 -4.305 -9.944 1.00 92.75 71 ASN A O 1
ATOM 579 N N . PRO A 1 72 ? -3.857 -5.426 -11.585 1.00 92.88 72 PRO A N 1
ATOM 580 C CA . PRO A 1 72 ? -2.675 -5.560 -12.435 1.00 92.88 72 PRO A CA 1
ATOM 581 C C . PRO A 1 72 ? -2.158 -4.208 -12.943 1.00 92.88 72 PRO A C 1
ATOM 583 O O . PRO A 1 72 ? -0.948 -4.012 -13.009 1.00 92.88 72 PRO A O 1
ATOM 586 N N . ASP A 1 73 ? -3.040 -3.241 -13.208 1.00 93.75 73 ASP A N 1
ATOM 587 C CA . ASP A 1 73 ? -2.636 -1.907 -13.667 1.00 93.75 73 ASP A CA 1
ATOM 588 C C . ASP A 1 73 ? -1.834 -1.176 -12.585 1.00 93.75 73 ASP A C 1
ATOM 590 O O . ASP A 1 73 ? -0.872 -0.462 -12.867 1.00 93.75 73 ASP A O 1
ATOM 594 N N . PHE A 1 74 ? -2.193 -1.399 -11.318 1.00 94.75 74 PHE A N 1
ATOM 595 C CA . PHE A 1 74 ? -1.456 -0.839 -10.191 1.00 94.75 74 PHE A CA 1
ATOM 596 C C . PHE A 1 74 ? -0.066 -1.462 -10.036 1.00 94.75 74 PHE A C 1
ATOM 598 O O . PHE A 1 74 ? 0.887 -0.762 -9.689 1.00 94.75 74 PHE A O 1
ATOM 605 N N . TYR A 1 75 ? 0.061 -2.765 -10.301 1.00 93.00 75 TYR A N 1
ATOM 606 C CA . TYR A 1 75 ? 1.359 -3.434 -10.318 1.00 93.00 75 TYR A CA 1
ATOM 607 C C . TYR A 1 75 ? 2.265 -2.845 -11.405 1.00 93.00 75 TYR A C 1
ATOM 609 O O . TYR A 1 75 ? 3.402 -2.474 -11.113 1.00 93.00 75 TYR A O 1
ATOM 617 N N . GLU A 1 76 ? 1.751 -2.692 -12.627 1.00 92.62 76 GLU A N 1
ATOM 618 C CA . GLU A 1 76 ? 2.511 -2.127 -13.747 1.00 92.62 76 GLU A CA 1
ATOM 619 C C . GLU A 1 76 ? 2.928 -0.671 -13.492 1.00 92.62 76 GLU A C 1
ATOM 621 O O . GLU A 1 76 ? 4.069 -0.294 -13.765 1.00 92.62 76 GLU A O 1
ATOM 626 N N . GLU A 1 77 ? 2.062 0.137 -12.875 1.00 93.12 77 GLU A N 1
ATOM 627 C CA . GLU A 1 77 ? 2.407 1.497 -12.449 1.00 93.12 77 GLU A CA 1
ATOM 628 C C . GLU A 1 77 ? 3.598 1.509 -11.471 1.00 93.12 77 GLU A C 1
ATOM 630 O O . GLU A 1 77 ? 4.567 2.247 -11.667 1.00 93.12 77 GLU A O 1
ATOM 635 N N . CYS A 1 78 ? 3.552 0.672 -10.430 1.00 94.88 78 CYS A N 1
ATOM 636 C CA . CYS A 1 78 ? 4.607 0.602 -9.412 1.00 94.88 78 CYS A CA 1
ATOM 637 C C . CYS A 1 78 ? 5.918 0.031 -9.970 1.00 94.88 78 CYS A C 1
ATOM 639 O O . CYS A 1 78 ? 7.010 0.451 -9.592 1.00 94.88 78 CYS A O 1
ATOM 641 N N . LYS A 1 79 ? 5.826 -0.918 -10.899 1.00 91.81 79 LYS A N 1
ATOM 642 C CA . LYS A 1 79 ? 6.969 -1.487 -11.616 1.00 91.81 79 LYS A CA 1
ATOM 643 C C . LYS A 1 79 ? 7.653 -0.459 -12.514 1.00 91.81 79 LYS A C 1
ATOM 645 O O . LYS A 1 79 ? 8.879 -0.411 -12.562 1.00 91.81 79 LYS A O 1
ATOM 650 N N . MET A 1 80 ? 6.886 0.396 -13.184 1.00 90.62 80 MET A N 1
ATOM 651 C CA . MET A 1 80 ? 7.451 1.475 -13.994 1.00 90.62 80 MET A CA 1
ATOM 652 C C . MET A 1 80 ? 8.208 2.503 -13.168 1.00 90.62 80 MET A C 1
ATOM 654 O O . MET A 1 80 ? 9.267 2.982 -13.577 1.00 90.62 80 MET A O 1
ATOM 658 N N . GLU A 1 81 ? 7.685 2.819 -11.991 1.00 92.06 81 GLU A N 1
ATOM 659 C CA . GLU A 1 81 ? 8.367 3.666 -11.023 1.00 92.06 81 GLU A CA 1
ATOM 660 C C . GLU A 1 81 ? 9.670 3.027 -10.535 1.00 92.06 81 GLU A C 1
ATOM 662 O O . GLU A 1 81 ? 10.718 3.668 -10.608 1.00 92.06 81 GLU A O 1
ATOM 667 N N . TYR A 1 82 ? 9.638 1.737 -10.183 1.00 92.12 82 TYR A N 1
ATOM 668 C CA . TYR A 1 82 ? 10.835 0.975 -9.828 1.00 92.12 82 TYR A CA 1
ATOM 669 C C . TYR A 1 82 ? 11.917 1.040 -10.918 1.00 92.12 82 TYR A C 1
ATOM 671 O O . TYR A 1 82 ? 13.064 1.395 -10.646 1.00 92.12 82 TYR A O 1
ATOM 679 N N . LEU A 1 83 ? 11.555 0.747 -12.171 1.00 89.56 83 LEU A N 1
ATOM 680 C CA . LEU A 1 83 ? 12.490 0.764 -13.301 1.00 89.56 83 LEU A CA 1
ATOM 681 C C . LEU A 1 83 ? 13.064 2.163 -13.555 1.00 89.56 83 LEU A C 1
ATOM 683 O O . LEU A 1 83 ? 14.230 2.305 -13.932 1.00 89.56 83 LEU A O 1
ATOM 687 N N . LYS A 1 84 ? 12.262 3.213 -13.351 1.00 89.19 84 LYS A N 1
ATOM 688 C CA . LYS A 1 84 ? 12.719 4.600 -13.472 1.00 89.19 84 LYS A CA 1
ATOM 689 C C . LYS A 1 84 ? 13.759 4.932 -12.402 1.00 89.19 84 LYS A C 1
ATOM 691 O O . LYS A 1 84 ? 14.801 5.495 -12.736 1.00 89.19 84 LYS A O 1
ATOM 696 N N . GLU A 1 85 ? 13.501 4.574 -11.148 1.00 87.44 85 GLU A N 1
ATOM 697 C CA . GLU A 1 85 ? 14.450 4.777 -10.049 1.00 87.44 85 GLU A CA 1
ATOM 698 C C . GLU A 1 85 ? 15.736 3.973 -10.253 1.00 87.44 85 GLU A C 1
ATOM 700 O O . GLU A 1 85 ? 16.832 4.510 -10.089 1.00 87.44 85 GLU A O 1
ATOM 705 N N . GLU A 1 86 ? 15.626 2.719 -10.693 1.00 86.81 86 GLU A N 1
ATOM 706 C CA . GLU A 1 86 ? 16.780 1.861 -10.956 1.00 86.81 86 GLU A CA 1
ATOM 707 C C . GLU A 1 86 ? 17.678 2.440 -12.066 1.00 86.81 86 GLU A C 1
ATOM 709 O O . GLU A 1 86 ? 18.906 2.459 -11.937 1.00 86.81 86 GLU A O 1
ATOM 714 N N . LYS A 1 87 ? 17.086 2.980 -13.142 1.00 85.00 87 LYS A N 1
ATOM 715 C CA . LYS A 1 87 ? 17.828 3.665 -14.218 1.00 85.00 87 LYS A CA 1
ATOM 716 C C . LYS A 1 87 ? 18.579 4.893 -13.702 1.00 85.00 87 LYS A C 1
ATOM 718 O O . LYS A 1 87 ? 19.735 5.099 -14.080 1.00 85.00 87 LYS A O 1
ATOM 723 N N . ILE A 1 88 ? 17.957 5.684 -12.826 1.00 83.69 88 ILE A N 1
ATOM 724 C CA . ILE A 1 88 ? 18.595 6.856 -12.208 1.00 83.69 88 ILE A CA 1
ATOM 725 C C . ILE A 1 88 ? 19.772 6.415 -11.330 1.00 83.69 88 ILE A C 1
ATOM 727 O O . ILE A 1 88 ? 20.869 6.950 -11.477 1.00 83.69 88 ILE A O 1
ATOM 731 N N . GLN A 1 89 ? 19.581 5.402 -10.480 1.00 81.44 89 GLN A N 1
ATOM 732 C CA . GLN A 1 89 ? 20.634 4.881 -9.601 1.00 81.44 89 GLN A CA 1
ATOM 733 C C . GLN A 1 89 ? 21.828 4.335 -10.394 1.00 81.44 89 GLN A C 1
ATOM 735 O O . GLN A 1 89 ? 22.967 4.701 -10.114 1.00 81.44 89 GLN A O 1
ATOM 740 N N . LYS A 1 90 ? 21.584 3.516 -11.427 1.00 82.56 90 LYS A N 1
ATOM 741 C CA . LYS A 1 90 ? 22.645 2.984 -12.303 1.00 82.56 90 LYS A CA 1
ATOM 742 C C . LYS A 1 90 ? 23.420 4.097 -13.004 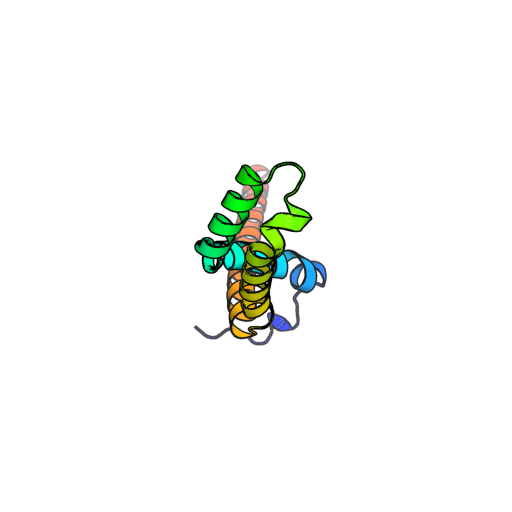1.00 82.56 90 LYS A C 1
ATOM 744 O O . LYS A 1 90 ? 24.644 4.030 -13.084 1.00 82.56 90 LYS A O 1
ATOM 749 N N . THR A 1 91 ? 22.718 5.124 -13.482 1.00 80.44 91 THR A N 1
ATOM 750 C CA . THR A 1 91 ? 23.353 6.288 -14.116 1.00 80.44 91 THR A CA 1
ATOM 751 C C . THR A 1 91 ? 24.216 7.055 -13.114 1.00 80.44 91 THR A C 1
ATOM 753 O O . THR A 1 91 ? 25.342 7.416 -13.439 1.00 80.44 91 THR A O 1
ATOM 756 N N . GLY A 1 92 ? 23.732 7.250 -11.884 1.00 79.12 92 GLY A N 1
ATOM 757 C CA . GLY A 1 92 ? 24.496 7.889 -10.810 1.00 79.12 92 GLY A CA 1
ATOM 758 C C . GLY A 1 92 ? 25.785 7.137 -10.470 1.00 79.12 92 GLY A C 1
ATOM 759 O O . GLY A 1 92 ? 26.856 7.735 -10.476 1.00 79.12 92 GLY A O 1
ATOM 760 N N . ILE A 1 93 ? 25.699 5.815 -10.280 1.00 81.81 93 ILE A N 1
ATOM 761 C CA . ILE A 1 93 ? 26.865 4.959 -9.997 1.00 81.81 93 ILE A CA 1
ATOM 762 C C . ILE A 1 93 ? 27.885 5.031 -11.141 1.00 81.81 93 ILE A C 1
ATOM 764 O O . ILE A 1 93 ? 29.087 5.126 -10.897 1.00 81.81 93 ILE A O 1
ATOM 768 N N . LEU A 1 94 ? 27.421 5.017 -12.395 1.00 80.69 94 LEU A N 1
ATOM 769 C CA . LEU A 1 94 ? 28.304 5.129 -13.554 1.00 80.69 94 LEU A CA 1
ATOM 770 C C . LEU A 1 94 ? 29.057 6.467 -13.565 1.00 80.69 94 LEU A C 1
ATOM 772 O O . LEU A 1 94 ? 30.261 6.480 -13.809 1.00 80.69 94 LEU A O 1
ATOM 776 N N . LEU A 1 95 ? 28.376 7.581 -13.282 1.00 79.75 95 LEU A N 1
ATOM 777 C CA . LEU A 1 95 ? 29.004 8.904 -13.230 1.00 79.75 95 LEU A CA 1
ATOM 778 C C . LEU A 1 95 ? 30.065 8.992 -12.124 1.00 79.75 95 LEU A C 1
ATOM 780 O O . LEU A 1 95 ? 31.152 9.506 -12.379 1.00 79.75 95 LEU A O 1
ATOM 784 N N . GLU A 1 96 ? 29.800 8.436 -10.939 1.00 80.25 96 GLU A N 1
ATOM 785 C CA . GLU A 1 96 ? 30.786 8.382 -9.850 1.00 80.25 96 GLU A CA 1
ATOM 786 C C . GLU A 1 96 ? 32.018 7.546 -10.223 1.00 80.25 96 GLU A C 1
ATOM 788 O O . GLU A 1 96 ? 33.151 7.965 -9.979 1.00 80.25 96 GLU A O 1
ATOM 793 N N . GLN A 1 97 ? 31.824 6.385 -10.859 1.00 78.62 97 GLN A N 1
ATOM 794 C CA . GLN A 1 97 ? 32.934 5.537 -11.306 1.00 78.62 97 GLN A CA 1
ATOM 795 C C . GLN A 1 97 ? 33.780 6.212 -12.387 1.00 78.62 97 GLN A C 1
ATOM 797 O O . GLN A 1 97 ? 35.011 6.172 -12.325 1.00 78.62 97 GLN A O 1
ATOM 802 N N . VAL A 1 98 ? 33.133 6.872 -13.351 1.00 81.31 98 VAL A N 1
ATOM 803 C CA . VAL A 1 98 ? 33.814 7.645 -14.395 1.00 81.31 98 VAL A CA 1
ATOM 804 C C . VAL A 1 98 ? 34.609 8.796 -13.769 1.00 81.31 98 VAL A C 1
ATOM 806 O O . VAL A 1 98 ? 35.785 8.973 -14.079 1.00 81.31 98 VAL A O 1
ATOM 809 N N . GLN A 1 99 ? 34.019 9.538 -12.830 1.00 77.50 99 GLN A N 1
ATOM 810 C CA . GLN A 1 99 ? 34.688 10.641 -12.137 1.00 77.50 99 GLN A CA 1
ATOM 811 C C . GLN A 1 99 ? 35.869 10.168 -11.275 1.00 77.50 99 GLN A C 1
ATOM 813 O O . GLN A 1 99 ? 36.908 10.830 -11.234 1.00 77.50 99 GLN A O 1
ATOM 818 N N . SER A 1 100 ? 35.751 9.002 -10.634 1.00 77.19 100 SER A N 1
ATOM 819 C CA . SER A 1 100 ? 36.850 8.374 -9.897 1.00 77.19 100 SER A CA 1
ATOM 820 C C . SER A 1 100 ? 38.005 7.976 -10.821 1.00 77.19 100 SER A C 1
ATOM 822 O O . SER A 1 100 ? 39.153 8.251 -10.485 1.00 77.19 100 SER A O 1
ATOM 824 N N . PHE A 1 101 ? 37.725 7.414 -12.002 1.00 80.69 101 PHE A N 1
ATOM 825 C CA . PHE A 1 101 ? 38.755 7.053 -12.983 1.00 80.69 101 PHE A CA 1
ATOM 826 C C . PHE A 1 101 ? 39.556 8.273 -13.471 1.00 80.69 101 PHE A C 1
ATOM 828 O O . PHE A 1 101 ? 40.787 8.242 -13.491 1.00 80.69 101 PHE A O 1
ATOM 835 N N . TYR A 1 102 ? 38.872 9.378 -13.786 1.00 71.81 102 TYR A N 1
ATOM 836 C CA . TYR A 1 102 ? 39.527 10.626 -14.199 1.00 71.81 102 TYR A CA 1
ATOM 837 C C . TYR A 1 102 ? 40.288 11.334 -13.072 1.00 71.81 102 TYR A C 1
ATOM 839 O O . TYR A 1 102 ? 41.154 12.147 -13.359 1.00 71.81 102 TYR A O 1
ATOM 847 N N . SER A 1 103 ? 39.983 11.041 -11.805 1.00 68.88 103 SER A N 1
ATOM 848 C CA . SER A 1 103 ? 40.687 11.624 -10.652 1.00 68.88 103 SER A CA 1
ATOM 849 C C . SER A 1 103 ? 41.974 10.869 -10.282 1.00 68.88 103 SER A C 1
ATOM 851 O O . SER A 1 103 ? 42.753 11.357 -9.468 1.00 68.88 103 SER A O 1
ATOM 853 N N . ILE A 1 104 ? 42.173 9.665 -10.833 1.00 71.75 104 ILE A N 1
ATOM 854 C CA . ILE A 1 104 ? 43.345 8.799 -10.598 1.00 71.75 104 ILE A CA 1
ATOM 855 C C . ILE A 1 104 ? 44.333 8.857 -11.787 1.00 71.75 104 ILE A C 1
ATOM 857 O O . ILE A 1 104 ? 45.464 8.388 -11.664 1.00 71.75 104 ILE A O 1
ATOM 861 N N . SER A 1 105 ? 43.915 9.438 -12.919 1.00 55.53 105 SER A N 1
ATOM 862 C CA . SER A 1 105 ? 44.727 9.658 -14.130 1.00 55.53 105 SER A CA 1
ATOM 863 C C . SER A 1 105 ? 45.361 11.046 -14.126 1.00 55.53 105 SER A C 1
ATOM 865 O O . SER A 1 105 ? 46.521 11.157 -14.579 1.00 55.53 105 SER A O 1
#

Sequence (105 aa):
MELNPTEDLHLRHVEKDVLIPKIMREKARERCSDQVQDFTKCCKDSGFLMVAKCRRENSALKECLTAHYKNPDFYEECKMEYLKEEKIQKTGILLEQVQSFYSIS

pLDDT: mean 86.91, std 13.51, range [40.12, 97.88]

Organism: Monodelphis domestica (NCBI:txid13616)

Secondary structure (DSSP, 8-state):
-PPPTTSTTS--HHIIIIIHHHHHHHHHHHHTHHHHHHHHHHHHHHGGGHHHHTHHHHHHHHHHHHHHHT-HHHHHHHHHHHHHHHHHHHHHHHHHHHHHHHHH-

InterPro domains:
  IPR013892 Cytochrome c oxidase biogenes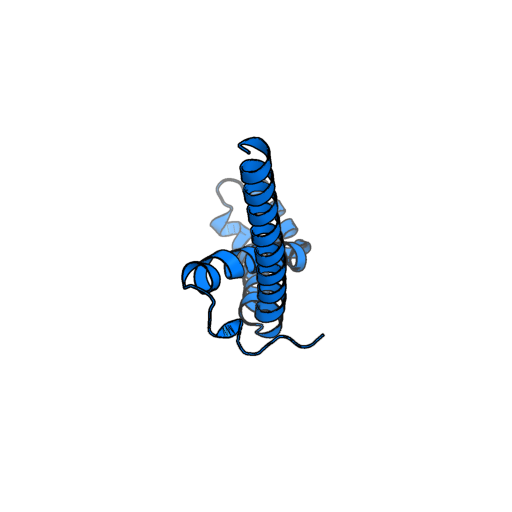is protein Cmc1-like [PF08583] (20-87)

Solvent-accessible surface area (backbone atoms only — not comparable to full-atom values): 5857 Å² total; per-residue (Å²): 137,84,79,66,81,66,62,77,78,65,64,47,68,62,43,66,72,44,52,32,52,46,48,43,52,54,53,39,48,62,76,34,41,66,37,50,49,52,29,50,50,40,43,69,76,39,55,94,47,23,83,73,72,34,49,64,39,49,47,53,32,50,50,51,43,48,56,48,75,71,32,65,68,54,50,54,53,32,43,52,51,49,53,52,51,50,54,51,51,53,51,51,53,51,52,52,52,53,53,50,54,65,72,75,107

Mean predicted aligned error: 7.88 Å

Foldseek 3Di:
DDDDPVVVVDDDPCCLPPVLVVLLQVVLCVVCVVLVVLLVVLCVVCPPCSVVRSVPSVVSSVVSSVVLVPDVVNSVVSSVVVVVVVVVVVVVVVVVVVVVVVVVD